Protein AF-A0A914QZT3-F1 (afdb_monomer)

Solvent-accessible surface area (backbone atoms only — not comparable to full-atom values): 6326 Å² total; per-residue (Å²): 124,80,59,93,81,46,84,72,86,59,93,43,66,91,37,60,68,60,42,48,54,54,46,48,75,72,68,58,85,84,75,86,79,87,84,77,63,89,84,56,82,81,56,95,92,59,82,43,73,38,80,49,56,64,40,50,66,41,51,77,79,43,54,89,74,60,70,90,61,75,41,82,42,76,78,46,51,53,36,82,83,71,48,72,67,46,54,52,48,49,51,64,67,78,103

Radius of gyration: 19.22 Å; Cα contacts (8 Å, |Δi|>4): 72; chains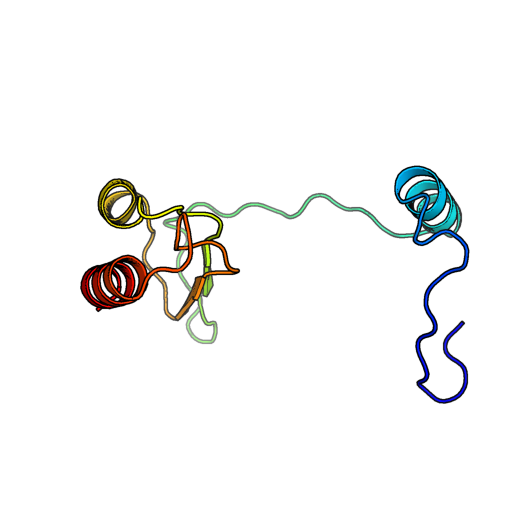: 1; bounding box: 34×37×47 Å

Sequence (95 aa):
MFENGIIRADPLSHKPIDLWKKYLKQGRVVEPAKTLRLNTPIHENKVRFVCISDTHEKLGEMLHMIPDGDVLIHAGDFTNYGDLAEVIKFNQEIG

InterPro domains:
  IPR004843 Calcineurin-like, phosphoesterase domain [PF00149] (48-90)
  IPR029052 Metallo-dependent phosphatase-like [G3DSA:3.60.21.10] (2-95)
  IPR029052 Metallo-dependent phosphatase-like [SSF56300] (45-90)
  IPR051693 UPF0046 metallophosphoesterase [PTHR12905] (15-95)

pLDDT: mean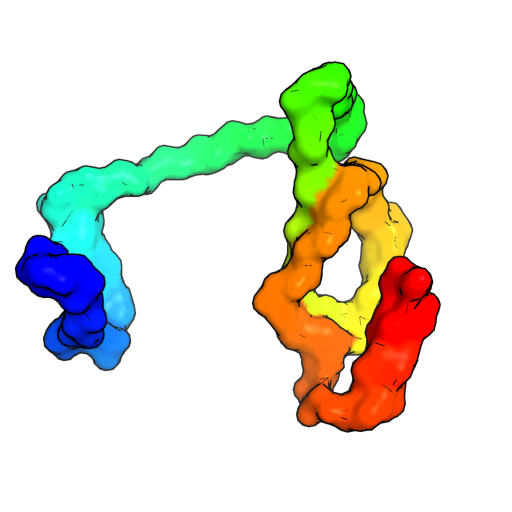 92.55, std 7.67, range [54.38, 98.25]

Organism: NCBI:txid227884

Secondary structure (DSSP, 8-state):
--BTTB-PPPTTTT-HHHHHHHHHHTT----PPPP--TTPPPPTT---EEEE---TT-HHHHGGGPPP-SEEEE-S--SSS--HHHHHHHHHHH-

Nearest PDB structures (foldseek):
  3rl5-assembly1_A  TM=8.785E-01  e=1.651E-04  Rattus norvegicus
  3rl4-assembly1_A  TM=8.787E-01  e=3.515E-04  Rattus norvegicus

Foldseek 3Di:
DQDPNDDDDDPCVVPVVVVVVVVVVVVDDDDDDDDDDLPDDDDPPDFDEFEAEQCQLVLLVCVVVGGDTDHYHYPYNQHNPPDPVSVVSVVVSVD

Structure (mmCIF, N/CA/C/O backbone):
data_AF-A0A914QZT3-F1
#
_entry.id   AF-A0A914QZT3-F1
#
loop_
_atom_site.group_PDB
_atom_site.id
_atom_site.type_symbol
_atom_site.label_atom_id
_atom_site.label_alt_id
_atom_site.label_comp_id
_atom_site.label_asym_id
_atom_site.label_entity_id
_atom_site.label_seq_id
_atom_site.pdbx_PDB_ins_code
_atom_site.Cartn_x
_atom_site.Cartn_y
_atom_site.Cartn_z
_atom_site.occupancy
_atom_site.B_iso_or_equiv
_atom_site.auth_seq_id
_atom_site.auth_comp_id
_atom_site.auth_asym_id
_atom_site.auth_atom_id
_atom_site.pdbx_PDB_model_num
ATOM 1 N N . MET A 1 1 ? 2.514 -4.144 -27.634 1.00 54.84 1 MET A N 1
ATOM 2 C CA . MET A 1 1 ? 1.503 -3.701 -28.612 1.00 54.84 1 MET A CA 1
ATOM 3 C C . MET A 1 1 ? 0.207 -4.388 -28.242 1.00 54.84 1 MET A C 1
ATOM 5 O O . MET A 1 1 ? 0.227 -5.597 -28.057 1.00 54.84 1 MET A O 1
ATOM 9 N N . PHE A 1 2 ? -0.850 -3.612 -28.014 1.00 54.38 2 PHE A N 1
ATOM 10 C CA . PHE A 1 2 ? -2.186 -4.125 -27.725 1.00 54.38 2 PHE A CA 1
ATOM 11 C C . PHE A 1 2 ? -2.829 -4.539 -29.050 1.00 54.38 2 PHE A C 1
ATOM 13 O O . PHE A 1 2 ? -3.404 -3.705 -29.739 1.00 54.38 2 PHE A O 1
ATOM 20 N N . GLU A 1 3 ? -2.696 -5.805 -29.430 1.00 61.69 3 GLU A N 1
ATOM 21 C CA . GLU A 1 3 ? -3.500 -6.389 -30.506 1.00 61.69 3 GLU A CA 1
ATOM 22 C C . GLU A 1 3 ? -4.652 -7.163 -29.867 1.00 61.69 3 GLU A C 1
ATOM 24 O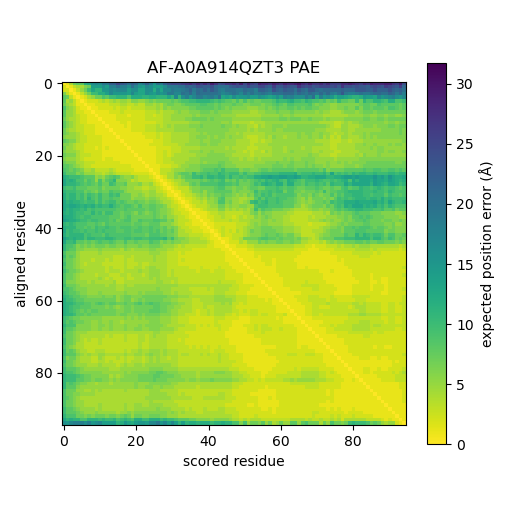 O . GLU A 1 3 ? -4.437 -8.031 -29.018 1.00 61.69 3 GLU A O 1
ATOM 29 N N . ASN A 1 4 ? -5.884 -6.815 -30.240 1.00 76.19 4 ASN 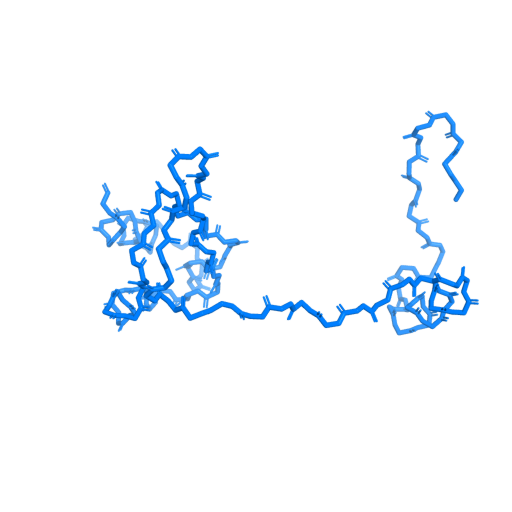A N 1
ATOM 30 C CA . ASN A 1 4 ? -7.114 -7.485 -29.802 1.00 76.19 4 ASN A CA 1
ATOM 31 C C . ASN A 1 4 ? -7.314 -7.554 -28.274 1.00 76.19 4 ASN A C 1
ATOM 33 O O . ASN A 1 4 ? -7.917 -8.497 -27.770 1.00 76.19 4 ASN A O 1
ATOM 37 N N . GLY A 1 5 ? -6.791 -6.577 -27.522 1.00 87.44 5 GLY A N 1
ATOM 38 C CA . GLY A 1 5 ? -6.914 -6.536 -26.057 1.00 87.44 5 GLY A CA 1
ATOM 39 C C . GLY A 1 5 ? -6.059 -7.569 -25.313 1.00 87.44 5 GLY A C 1
ATOM 40 O O . GLY A 1 5 ? -6.118 -7.645 -24.089 1.00 87.44 5 GLY A O 1
ATOM 41 N N . ILE A 1 6 ? -5.231 -8.340 -26.022 1.00 91.44 6 ILE A N 1
ATOM 42 C CA . ILE A 1 6 ? -4.338 -9.323 -25.413 1.00 91.44 6 ILE A CA 1
ATOM 43 C C . ILE A 1 6 ? -3.039 -8.625 -25.009 1.00 91.44 6 ILE A C 1
ATOM 45 O O . ILE A 1 6 ? -2.296 -8.116 -25.851 1.00 91.44 6 ILE A O 1
ATOM 49 N N . ILE A 1 7 ? -2.728 -8.652 -23.713 1.00 89.75 7 ILE A N 1
ATOM 50 C CA . ILE A 1 7 ? -1.421 -8.239 -23.197 1.00 89.75 7 ILE A CA 1
ATOM 51 C C . ILE A 1 7 ? -0.541 -9.480 -23.075 1.00 89.75 7 ILE A C 1
ATOM 53 O O . ILE A 1 7 ? -0.815 -10.381 -22.288 1.00 89.75 7 ILE A O 1
ATOM 57 N N . ARG A 1 8 ? 0.535 -9.526 -23.863 1.00 92.25 8 ARG A N 1
ATOM 58 C CA . ARG A 1 8 ? 1.567 -10.565 -23.755 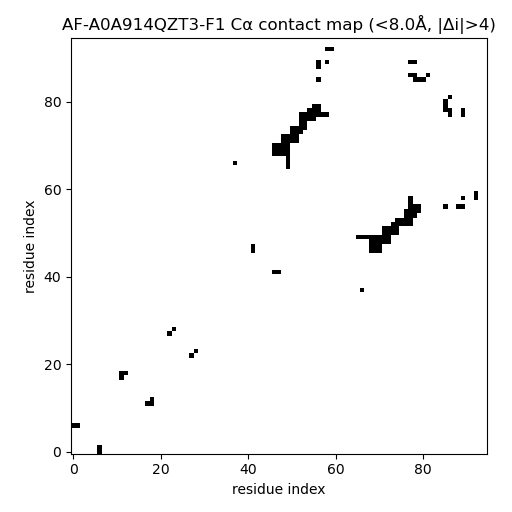1.00 92.25 8 ARG A CA 1
ATOM 59 C C . ARG A 1 8 ? 2.673 -10.106 -22.813 1.00 92.25 8 ARG A C 1
ATOM 61 O O . ARG A 1 8 ? 2.979 -8.914 -22.762 1.00 92.25 8 ARG A O 1
ATOM 68 N N . ALA A 1 9 ? 3.301 -11.054 -22.120 1.00 93.50 9 ALA A N 1
ATOM 69 C CA . ALA A 1 9 ? 4.516 -10.773 -21.366 1.00 93.50 9 ALA A CA 1
ATOM 70 C C . ALA A 1 9 ? 5.581 -10.177 -22.303 1.00 93.50 9 ALA A C 1
ATOM 72 O O . ALA A 1 9 ? 5.822 -10.703 -23.392 1.00 93.50 9 ALA A O 1
ATOM 73 N N . ASP A 1 10 ? 6.197 -9.065 -21.897 1.00 93.56 10 ASP A N 1
ATOM 74 C CA . ASP A 1 10 ? 7.269 -8.455 -22.684 1.00 93.56 10 ASP A CA 1
ATOM 75 C C . ASP A 1 10 ? 8.475 -9.411 -22.715 1.00 93.56 10 ASP A C 1
ATOM 77 O O . ASP A 1 10 ? 8.829 -9.953 -21.666 1.00 93.56 10 ASP A O 1
ATOM 81 N N . PRO A 1 11 ? 9.144 -9.610 -23.865 1.00 95.88 11 PRO A N 1
ATOM 82 C CA . PRO A 1 11 ? 10.350 -10.432 -23.935 1.00 95.88 11 PRO A CA 1
ATOM 83 C C . PRO A 1 11 ? 11.445 -10.036 -22.933 1.00 95.88 11 PRO A C 1
ATOM 85 O O . PRO A 1 11 ? 12.242 -10.884 -22.549 1.00 95.88 11 PRO A O 1
ATOM 88 N N . LEU A 1 12 ? 11.489 -8.776 -22.483 1.00 96.75 12 LEU A N 1
ATOM 89 C CA . LEU A 1 12 ? 12.427 -8.294 -21.462 1.00 96.75 12 LEU A CA 1
ATOM 90 C C . LEU A 1 12 ? 11.876 -8.375 -20.025 1.00 96.75 12 LEU A C 1
ATOM 92 O O . LEU A 1 12 ? 12.459 -7.770 -19.130 1.00 96.75 12 LEU A O 1
ATOM 96 N N . SER A 1 13 ? 10.786 -9.101 -19.760 1.00 96.00 13 SER A N 1
ATOM 97 C CA . SER A 1 13 ? 10.216 -9.248 -18.404 1.00 96.00 13 SER A CA 1
ATOM 98 C C . SER A 1 13 ? 11.228 -9.762 -17.370 1.00 96.00 13 SER A C 1
ATOM 100 O O . SER A 1 13 ? 11.176 -9.378 -16.208 1.00 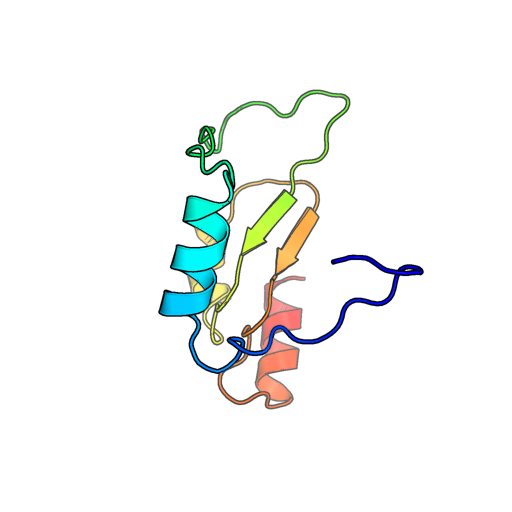96.00 13 SER A O 1
ATOM 102 N N . HIS A 1 14 ? 12.203 -10.558 -17.811 1.00 96.62 14 HIS A N 1
ATOM 103 C CA . HIS A 1 14 ? 13.310 -11.078 -17.005 1.00 96.62 14 HIS A CA 1
ATOM 104 C C . HIS A 1 14 ? 14.473 -10.080 -16.809 1.00 96.62 14 HIS A C 1
ATOM 106 O O . HIS A 1 14 ? 15.443 -10.386 -16.120 1.00 96.62 14 HIS A O 1
ATOM 112 N N . LYS A 1 15 ? 14.407 -8.892 -17.425 1.00 97.69 15 LYS A N 1
ATOM 113 C CA . LYS A 1 15 ? 15.398 -7.805 -17.327 1.00 97.69 15 LYS A CA 1
ATOM 114 C C . LYS A 1 15 ? 14.690 -6.480 -17.012 1.00 97.69 15 LYS A C 1
ATOM 116 O O . LYS A 1 15 ? 14.622 -5.600 -17.875 1.00 97.69 15 LYS A O 1
ATOM 121 N N . PRO A 1 16 ? 14.168 -6.297 -15.785 1.00 96.12 16 PRO A N 1
ATOM 122 C CA . PRO A 1 16 ? 13.287 -5.175 -15.449 1.00 96.12 16 PRO A CA 1
ATOM 123 C C . PRO A 1 16 ? 13.930 -3.799 -15.675 1.00 96.12 16 PRO A C 1
ATOM 125 O O . PRO A 1 16 ? 13.258 -2.872 -16.120 1.00 96.12 16 PRO A O 1
ATOM 128 N N . ILE A 1 17 ? 15.241 -3.667 -15.448 1.00 96.50 17 ILE A N 1
ATOM 129 C CA . ILE A 1 17 ? 15.977 -2.413 -15.677 1.00 96.50 17 ILE A CA 1
ATOM 130 C C . ILE A 1 17 ? 16.028 -2.063 -17.171 1.00 96.50 17 ILE A C 1
ATOM 132 O O . ILE A 1 17 ? 15.808 -0.912 -17.550 1.00 96.50 17 ILE A O 1
ATOM 136 N N . ASP A 1 18 ? 16.307 -3.042 -18.031 1.00 96.62 18 ASP A N 1
ATOM 137 C CA . ASP A 1 18 ? 16.372 -2.822 -19.479 1.00 96.62 18 ASP A CA 1
ATOM 138 C C . ASP A 1 18 ? 14.979 -2.569 -20.057 1.00 96.62 18 ASP A C 1
ATOM 140 O O . ASP A 1 18 ? 14.806 -1.689 -20.905 1.00 96.62 18 ASP A O 1
ATOM 144 N N . LEU A 1 19 ? 13.972 -3.279 -19.542 1.00 95.00 19 LEU A N 1
ATOM 145 C CA . LEU A 1 19 ? 12.569 -3.054 -19.867 1.00 95.00 19 LEU A CA 1
ATOM 146 C C . LEU A 1 19 ? 12.119 -1.637 -19.482 1.00 95.00 19 LEU A C 1
ATOM 148 O O . LEU A 1 19 ? 11.496 -0.946 -20.290 1.00 95.00 19 LEU A O 1
ATOM 152 N N . TRP A 1 20 ? 12.491 -1.167 -18.289 1.00 93.38 20 TRP A N 1
ATOM 153 C CA . TRP A 1 20 ? 12.228 0.203 -17.852 1.00 93.38 20 TRP A CA 1
ATOM 154 C C . TRP A 1 20 ? 12.885 1.230 -18.780 1.00 93.38 20 TRP A C 1
ATOM 156 O O . TRP A 1 20 ? 12.211 2.128 -19.284 1.00 93.38 20 TRP A O 1
ATOM 166 N N . LYS A 1 21 ? 14.178 1.064 -19.094 1.00 94.31 21 LYS A N 1
ATOM 167 C CA . LYS A 1 21 ? 14.909 1.950 -20.020 1.00 94.31 21 LYS A CA 1
ATOM 168 C C . LYS A 1 21 ? 14.278 1.984 -21.413 1.00 94.31 21 LYS A C 1
ATOM 170 O O . LYS A 1 21 ? 14.207 3.056 -22.014 1.00 94.31 21 LYS A O 1
ATOM 175 N N . LYS A 1 22 ? 13.825 0.837 -21.933 1.00 93.62 22 LYS A N 1
ATOM 176 C CA . LYS A 1 22 ? 13.102 0.736 -23.212 1.00 93.62 22 LYS A CA 1
ATOM 177 C C . LYS A 1 22 ? 11.848 1.611 -23.194 1.00 93.62 22 LYS A C 1
ATOM 179 O O . LYS A 1 22 ? 11.689 2.425 -24.097 1.00 93.62 22 LYS A O 1
ATOM 184 N N . TYR A 1 23 ? 10.997 1.486 -22.174 1.00 91.50 23 TYR A N 1
ATOM 185 C CA . TYR A 1 23 ? 9.755 2.266 -22.096 1.00 91.50 23 TYR A CA 1
ATOM 186 C C . TYR A 1 23 ? 9.980 3.747 -21.801 1.00 91.50 23 TYR A C 1
ATOM 188 O O . TYR A 1 23 ? 9.270 4.587 -22.348 1.00 91.50 23 TYR A O 1
ATOM 196 N N . LEU A 1 24 ? 10.991 4.090 -21.003 1.00 91.62 24 LEU A N 1
ATOM 197 C CA . LEU A 1 24 ? 11.346 5.485 -20.755 1.00 91.62 24 LEU A CA 1
ATOM 198 C C . LEU A 1 24 ? 11.752 6.193 -22.059 1.00 91.62 24 LEU A C 1
ATOM 200 O O . LEU A 1 24 ? 11.259 7.277 -22.355 1.00 91.62 24 LEU A O 1
ATOM 204 N N . LYS A 1 25 ? 12.570 5.539 -22.897 1.00 91.81 25 LYS A N 1
ATOM 205 C CA . LYS A 1 25 ? 12.956 6.048 -24.228 1.00 91.81 25 LYS A CA 1
ATOM 206 C C . LYS A 1 25 ? 11.780 6.189 -25.201 1.00 91.81 25 LYS A C 1
ATOM 208 O O . LYS A 1 25 ? 11.880 6.961 -26.145 1.00 91.81 25 LYS A O 1
ATOM 213 N N . GLN A 1 26 ? 10.686 5.459 -24.985 1.00 91.81 26 GLN A N 1
ATOM 214 C CA . GLN A 1 26 ? 9.469 5.524 -25.806 1.00 91.81 26 GLN A CA 1
ATOM 215 C C . GLN A 1 26 ? 8.524 6.668 -25.397 1.00 91.81 26 GLN A C 1
ATOM 217 O O . GLN A 1 26 ? 7.397 6.725 -25.878 1.00 91.81 26 GLN A O 1
ATOM 222 N N . GLY A 1 27 ? 8.969 7.578 -24.525 1.00 84.81 27 GLY A N 1
ATOM 223 C CA . GLY A 1 27 ? 8.187 8.748 -24.124 1.00 84.81 27 GLY A CA 1
ATOM 224 C C . GLY A 1 27 ? 7.238 8.483 -22.959 1.00 84.81 27 GLY A C 1
ATOM 225 O O . GLY A 1 27 ? 6.230 9.174 -22.823 1.00 84.81 27 GLY A O 1
ATOM 226 N N . ARG A 1 28 ? 7.529 7.490 -22.106 1.00 85.38 28 ARG A N 1
ATOM 227 C CA . ARG A 1 28 ? 6.762 7.304 -20.870 1.00 85.38 28 ARG A CA 1
ATOM 228 C C . ARG A 1 28 ? 6.923 8.536 -19.976 1.00 85.38 28 ARG A C 1
ATOM 230 O O . ARG A 1 28 ? 8.031 8.850 -19.550 1.00 85.38 28 ARG A O 1
ATOM 237 N N . VAL A 1 29 ? 5.807 9.202 -19.690 1.00 85.06 29 VAL A N 1
ATOM 238 C CA . VAL A 1 29 ? 5.758 10.365 -18.799 1.00 85.06 29 VAL A CA 1
ATOM 239 C C . VAL A 1 29 ? 5.949 9.901 -17.358 1.00 85.06 29 VAL A C 1
ATOM 241 O O . VAL A 1 29 ? 5.273 8.979 -16.897 1.00 85.06 29 VAL A O 1
ATOM 244 N N . VAL A 1 30 ? 6.891 10.531 -16.661 1.00 87.44 30 VAL A N 1
ATOM 245 C CA . VAL A 1 30 ? 7.168 10.305 -15.242 1.00 87.44 30 VAL A CA 1
ATOM 246 C C . VAL A 1 30 ? 7.214 11.672 -14.579 1.00 87.44 30 VAL A C 1
ATOM 248 O O . VAL A 1 30 ? 8.210 12.384 -14.680 1.00 87.44 30 VAL A O 1
ATOM 251 N N . GLU A 1 31 ? 6.119 12.044 -13.928 1.00 89.00 31 GLU A N 1
ATOM 252 C CA . GLU A 1 31 ? 6.008 13.296 -13.183 1.00 89.00 31 GLU A CA 1
ATOM 253 C C . GLU A 1 31 ? 5.878 12.992 -11.687 1.00 89.00 31 GLU A C 1
ATOM 255 O O . GLU A 1 31 ? 5.158 12.059 -11.315 1.00 89.00 31 GLU A O 1
ATOM 260 N N . PRO A 1 32 ? 6.564 13.744 -10.807 1.00 89.00 32 PRO A N 1
ATOM 261 C CA . PRO A 1 32 ? 6.361 13.620 -9.372 1.00 89.00 32 PRO A CA 1
ATOM 262 C C . PRO A 1 32 ? 4.905 13.911 -9.000 1.00 89.00 32 PRO A C 1
ATOM 264 O O . PRO A 1 32 ? 4.342 14.936 -9.387 1.00 89.00 32 PRO A O 1
ATOM 267 N N . ALA A 1 33 ? 4.304 13.034 -8.200 1.00 87.94 33 ALA A N 1
ATOM 268 C CA . ALA A 1 33 ? 2.982 13.291 -7.650 1.00 87.94 33 ALA A CA 1
ATOM 269 C C . ALA A 1 33 ? 3.040 14.454 -6.647 1.00 87.94 33 ALA A C 1
ATOM 271 O O . ALA A 1 33 ? 3.930 14.519 -5.794 1.00 87.94 33 ALA A O 1
ATOM 272 N N . LYS A 1 34 ? 2.063 15.366 -6.715 1.00 88.25 34 LYS A N 1
ATOM 273 C CA . LYS A 1 34 ? 1.911 16.426 -5.714 1.00 88.25 34 LYS A CA 1
ATOM 274 C C . LYS A 1 34 ? 1.435 15.812 -4.400 1.00 88.25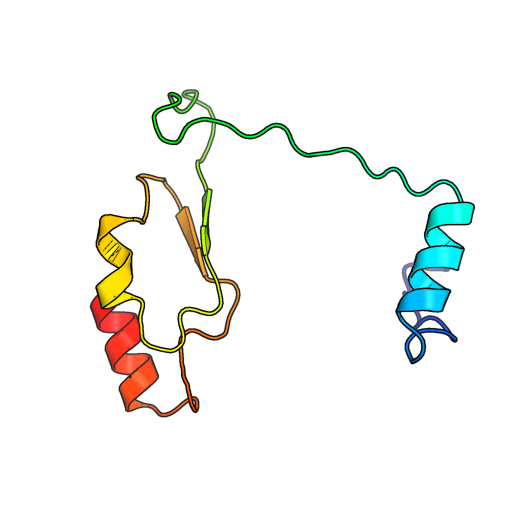 34 LYS A C 1
ATOM 276 O O . LYS A 1 34 ? 0.341 15.257 -4.334 1.00 88.25 34 LYS A O 1
ATOM 281 N N . THR A 1 35 ? 2.233 15.951 -3.349 1.00 87.62 35 THR A N 1
ATOM 282 C CA . THR A 1 35 ? 1.855 15.506 -2.008 1.00 87.62 35 THR A CA 1
ATOM 283 C C . THR A 1 35 ? 0.916 16.518 -1.348 1.00 87.62 35 THR A C 1
ATOM 285 O O . THR A 1 35 ? 1.063 17.735 -1.498 1.00 87.62 35 THR A O 1
ATOM 288 N N . LEU A 1 36 ? -0.083 16.010 -0.628 1.00 86.94 36 LEU A N 1
ATOM 289 C CA . LEU A 1 36 ? -0.988 16.803 0.205 1.00 86.94 36 LEU A CA 1
ATOM 290 C C . LEU A 1 36 ? -0.623 16.605 1.677 1.00 86.94 36 LEU A C 1
ATOM 292 O O . LEU A 1 36 ? -0.093 15.564 2.059 1.00 86.94 36 LEU A O 1
ATOM 296 N N . ARG A 1 37 ? -0.918 17.602 2.516 1.00 91.12 37 ARG A N 1
ATOM 297 C CA . ARG A 1 37 ? -0.799 17.441 3.972 1.00 91.12 37 ARG A CA 1
ATOM 298 C C . ARG A 1 37 ? -1.933 16.552 4.479 1.00 91.12 37 ARG A C 1
ATOM 300 O O . ARG A 1 37 ? -3.045 16.657 3.966 1.00 91.12 37 ARG A O 1
ATOM 307 N N . LEU A 1 38 ? -1.684 15.753 5.515 1.00 89.06 38 LEU A N 1
ATOM 308 C CA . LEU A 1 38 ? -2.688 14.847 6.095 1.00 89.06 38 LEU A CA 1
ATOM 309 C C . LEU A 1 38 ? -3.963 15.576 6.551 1.00 89.06 38 LEU A C 1
ATOM 311 O O . LEU A 1 38 ? -5.071 15.098 6.338 1.00 89.06 38 LEU A O 1
ATOM 315 N N . ASN A 1 39 ? -3.813 16.789 7.084 1.00 88.56 39 ASN A N 1
ATOM 316 C CA . ASN A 1 39 ? -4.919 17.633 7.537 1.00 88.56 39 ASN A CA 1
ATOM 317 C C . ASN A 1 39 ? -5.589 18.457 6.421 1.00 88.56 39 ASN A C 1
ATOM 319 O O . ASN A 1 39 ? -6.385 19.349 6.710 1.00 88.56 39 ASN A O 1
ATOM 323 N N . THR A 1 40 ? -5.257 18.214 5.150 1.00 92.00 40 THR A N 1
ATOM 324 C CA . THR A 1 40 ? -5.944 18.875 4.032 1.00 92.00 40 THR A CA 1
ATOM 325 C C . THR A 1 40 ? -7.425 18.482 4.081 1.00 92.00 40 THR A C 1
ATOM 327 O O . THR A 1 40 ? -7.698 17.288 4.209 1.00 92.00 40 THR A O 1
ATOM 330 N N . PRO A 1 41 ? -8.390 19.412 3.979 1.00 90.56 41 PRO A N 1
ATOM 331 C CA . PRO A 1 41 ? -9.807 19.053 3.979 1.00 90.56 41 PRO A CA 1
ATOM 332 C C . PRO A 1 41 ? -10.172 18.121 2.819 1.00 90.56 41 PRO A C 1
ATOM 334 O O . PRO A 1 41 ? -9.604 18.216 1.727 1.00 90.56 41 PRO A O 1
ATOM 337 N N . ILE A 1 42 ? -11.117 17.211 3.051 1.00 89.94 42 ILE A N 1
ATOM 338 C CA . ILE A 1 42 ? -11.723 16.408 1.985 1.00 89.94 42 ILE A CA 1
ATOM 339 C C . ILE A 1 42 ? -12.794 17.276 1.319 1.00 89.94 42 ILE A C 1
ATOM 341 O O . ILE A 1 42 ? -13.597 17.911 1.996 1.00 89.94 42 ILE A O 1
ATOM 345 N N . HIS A 1 43 ? -12.787 17.345 -0.012 1.00 90.69 43 HIS A N 1
ATOM 346 C CA . HIS A 1 43 ? -13.866 18.004 -0.745 1.00 90.69 43 HIS A CA 1
ATOM 347 C C . HIS A 1 43 ? -15.153 17.179 -0.639 1.00 90.69 43 HIS A C 1
ATOM 349 O O . HIS A 1 43 ? -15.092 15.964 -0.785 1.00 90.69 43 HIS A O 1
ATOM 355 N N . GLU A 1 44 ? -16.307 17.835 -0.496 1.00 91.19 44 GLU A N 1
ATOM 356 C CA . GLU A 1 44 ? -17.613 17.187 -0.250 1.00 91.19 44 GLU A CA 1
ATOM 357 C C . GLU A 1 44 ? -17.973 16.058 -1.236 1.00 91.19 44 GLU A C 1
ATOM 359 O O . GLU A 1 44 ? -18.641 15.103 -0.865 1.00 91.19 44 GLU A O 1
ATOM 364 N N . ASN A 1 45 ? -17.487 16.126 -2.480 1.00 95.12 45 ASN A N 1
ATOM 365 C CA . ASN A 1 45 ? -17.754 15.133 -3.528 1.00 95.12 45 ASN A CA 1
ATOM 366 C C . ASN A 1 45 ? -16.552 14.209 -3.806 1.00 95.12 45 ASN A C 1
ATOM 368 O O . ASN A 1 45 ? -16.314 13.822 -4.957 1.00 95.12 45 ASN A O 1
ATOM 372 N N . LYS A 1 46 ? -15.719 13.927 -2.799 1.00 95.25 46 LYS A N 1
ATOM 373 C CA . LYS A 1 46 ? -14.519 13.085 -2.918 1.00 95.25 46 LYS A CA 1
ATOM 374 C C . LYS A 1 46 ? -14.423 12.089 -1.765 1.00 95.25 46 LYS A C 1
ATOM 376 O O . LYS A 1 46 ? -14.900 12.353 -0.675 1.00 95.25 46 LYS A O 1
ATOM 381 N N . VAL A 1 47 ? -13.748 10.975 -2.046 1.00 95.31 47 VAL A N 1
ATOM 382 C CA . VAL A 1 47 ? -13.395 9.921 -1.087 1.00 95.31 47 VAL A CA 1
ATOM 383 C C . VAL A 1 47 ? -11.890 9.983 -0.842 1.00 95.31 47 VAL A C 1
AT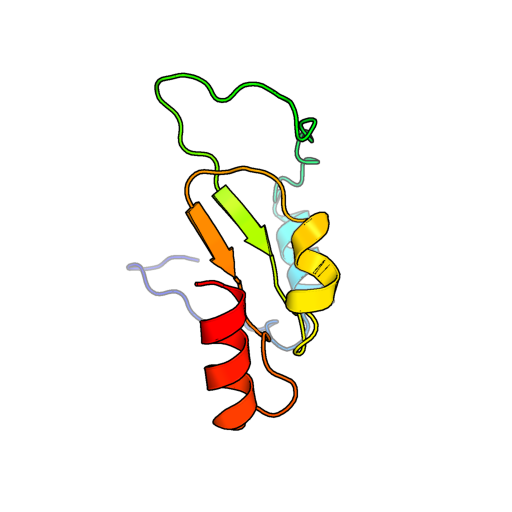OM 385 O O . VAL A 1 47 ? -11.106 10.105 -1.792 1.00 95.31 47 VAL A O 1
ATOM 388 N N . ARG A 1 48 ? -11.475 9.898 0.417 1.00 95.19 48 ARG A N 1
ATOM 389 C CA . ARG A 1 48 ? -10.086 9.763 0.843 1.00 95.19 48 ARG A CA 1
ATOM 390 C C . ARG A 1 48 ? -9.744 8.298 1.060 1.00 95.19 48 ARG A C 1
ATOM 392 O O . ARG A 1 48 ? -10.174 7.684 2.030 1.00 95.19 48 ARG A O 1
ATOM 399 N N . PHE A 1 49 ? -8.898 7.780 0.181 1.00 96.50 49 PHE A N 1
ATOM 400 C CA . PHE A 1 49 ? -8.257 6.490 0.386 1.00 96.50 49 PHE A CA 1
ATOM 401 C C . PHE A 1 49 ? -7.021 6.646 1.271 1.00 96.50 49 PHE A C 1
ATOM 403 O O . PHE A 1 49 ? -6.198 7.537 1.043 1.00 96.50 49 PHE A O 1
ATOM 410 N N . VAL A 1 50 ? -6.885 5.758 2.247 1.00 95.75 50 VAL A N 1
ATOM 411 C CA . VAL A 1 50 ? -5.669 5.569 3.035 1.00 95.75 50 VAL A CA 1
ATOM 412 C C . VAL A 1 50 ? -5.010 4.301 2.522 1.00 95.75 50 VAL A C 1
ATOM 414 O O . VAL A 1 50 ? -5.578 3.223 2.644 1.00 95.75 50 VAL A O 1
ATOM 417 N N . CYS A 1 51 ? -3.841 4.426 1.899 1.00 96.75 51 CYS A N 1
ATOM 418 C CA . CYS A 1 51 ? -3.131 3.289 1.317 1.00 96.75 51 CYS A CA 1
ATOM 419 C C . CYS A 1 51 ? -1.911 2.943 2.171 1.00 96.75 51 CYS A C 1
ATOM 421 O O . CYS A 1 51 ? -1.028 3.784 2.343 1.00 96.75 51 CYS A O 1
ATOM 423 N N . ILE A 1 52 ? -1.852 1.708 2.659 1.00 96.75 52 ILE A N 1
ATOM 424 C CA . ILE A 1 52 ? -0.712 1.133 3.385 1.00 96.75 52 ILE A CA 1
ATOM 425 C C . ILE A 1 52 ? -0.353 -0.232 2.786 1.00 96.75 52 ILE A C 1
ATOM 427 O O . ILE A 1 52 ? -1.104 -0.784 1.982 1.00 96.75 52 ILE A O 1
ATOM 431 N N . SER A 1 53 ? 0.808 -0.770 3.137 1.00 97.56 53 SER A N 1
ATOM 432 C CA . SER A 1 53 ? 1.281 -2.076 2.673 1.00 97.56 53 SER A CA 1
ATOM 433 C C . SER A 1 53 ? 2.381 -2.583 3.603 1.00 97.56 53 SER A C 1
ATOM 435 O O . SER A 1 53 ? 2.909 -1.789 4.386 1.00 97.56 53 SER A O 1
ATOM 437 N N . ASP A 1 54 ? 2.729 -3.867 3.499 1.00 97.31 54 ASP A N 1
ATOM 438 C CA . ASP A 1 54 ? 3.952 -4.445 4.078 1.00 97.31 54 ASP A CA 1
ATOM 439 C C . ASP A 1 54 ? 4.070 -4.210 5.595 1.00 97.31 54 ASP A C 1
ATOM 441 O O . ASP A 1 54 ? 5.136 -3.888 6.126 1.00 97.31 54 ASP A O 1
ATOM 445 N N . THR A 1 55 ? 2.951 -4.321 6.320 1.00 97.31 55 THR A N 1
ATOM 446 C CA . THR A 1 55 ? 2.949 -4.094 7.771 1.00 97.31 55 THR A CA 1
ATOM 447 C C . THR A 1 55 ? 3.610 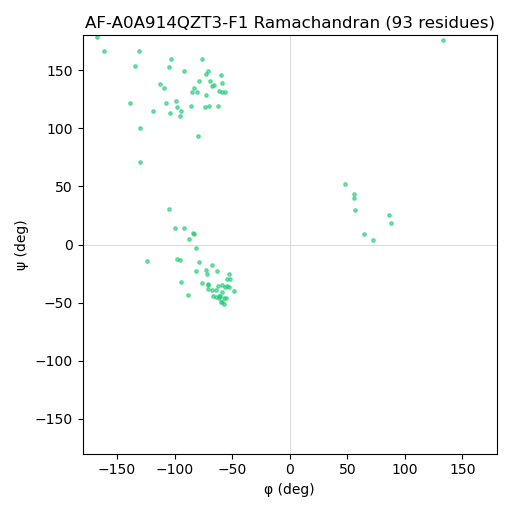-5.230 8.543 1.00 97.31 55 THR A C 1
ATOM 449 O O . THR A 1 55 ? 4.072 -4.977 9.654 1.00 97.31 55 THR A O 1
ATOM 452 N N . HIS A 1 56 ? 3.714 -6.444 7.984 1.00 97.56 56 HIS A N 1
ATOM 453 C CA . HIS A 1 56 ? 4.470 -7.558 8.574 1.00 97.56 56 HIS A CA 1
ATOM 454 C C . HIS A 1 56 ? 4.155 -7.779 10.071 1.00 97.56 56 HIS A C 1
ATOM 456 O O . HIS A 1 56 ? 5.049 -7.797 10.920 1.00 97.56 56 HIS A O 1
ATOM 462 N N . GLU A 1 57 ? 2.861 -7.891 10.402 1.00 97.00 57 GLU A N 1
ATOM 463 C CA . GLU A 1 57 ? 2.291 -7.993 11.759 1.00 97.00 57 GLU A CA 1
ATOM 464 C C . GLU A 1 57 ? 2.462 -6.777 12.691 1.00 97.00 57 GLU A C 1
ATOM 466 O O . GLU A 1 57 ? 2.149 -6.864 13.885 1.00 97.00 57 GLU A O 1
ATOM 471 N N . LYS A 1 58 ? 2.944 -5.639 12.186 1.00 96.88 58 LYS A N 1
ATOM 472 C CA . LYS A 1 58 ? 3.196 -4.421 12.979 1.00 96.88 58 LYS A CA 1
ATOM 473 C C . LYS A 1 58 ? 2.099 -3.370 12.858 1.00 96.88 58 LYS A C 1
ATOM 475 O O . LYS A 1 58 ? 2.313 -2.225 13.253 1.00 96.88 58 LYS A O 1
ATOM 480 N N . LEU A 1 59 ? 0.927 -3.724 12.326 1.00 96.56 59 LEU A N 1
ATOM 481 C CA . LEU A 1 59 ? -0.171 -2.772 12.164 1.00 96.56 59 LEU A CA 1
ATOM 482 C C . LEU A 1 59 ? -0.526 -2.098 13.501 1.00 96.56 59 LEU A C 1
ATOM 484 O O . LEU A 1 59 ? -0.590 -0.870 13.541 1.00 96.56 59 LEU A O 1
ATOM 488 N N . GLY A 1 60 ? -0.650 -2.859 14.593 1.00 94.75 60 GLY A N 1
ATOM 489 C CA . GLY A 1 60 ? -0.895 -2.323 15.938 1.00 94.75 60 GLY A CA 1
ATOM 490 C C . GLY A 1 60 ? 0.087 -1.227 16.388 1.00 94.75 60 GLY A C 1
ATOM 491 O O . GLY A 1 60 ? -0.321 -0.250 17.016 1.00 94.75 60 GLY A O 1
ATOM 492 N N . GLU A 1 61 ? 1.367 -1.323 16.016 1.00 95.31 61 GLU A N 1
ATOM 493 C CA . GLU A 1 61 ? 2.385 -0.301 16.322 1.00 95.31 61 GLU A CA 1
ATOM 494 C C . GLU A 1 61 ? 2.192 0.973 15.485 1.00 95.31 61 GLU A C 1
ATOM 496 O O . GLU A 1 61 ? 2.581 2.066 15.898 1.00 95.31 61 GLU A O 1
ATOM 501 N N . MET A 1 62 ? 1.571 0.846 14.313 1.00 94.12 62 MET A N 1
ATOM 502 C CA . MET A 1 62 ? 1.418 1.910 13.324 1.00 94.12 62 MET A CA 1
ATOM 503 C C . MET A 1 62 ? 0.066 2.619 13.371 1.00 94.12 62 MET A C 1
ATOM 505 O O . MET A 1 62 ? -0.046 3.684 12.769 1.00 94.12 62 MET A O 1
ATOM 509 N N . LEU A 1 63 ? -0.932 2.090 14.090 1.00 92.56 63 LEU A N 1
ATOM 510 C CA . LEU A 1 63 ? -2.298 2.638 14.141 1.00 92.56 63 LEU A CA 1
ATOM 511 C C . LEU A 1 63 ? -2.329 4.151 14.407 1.00 92.56 63 LEU A C 1
ATOM 513 O O . LEU A 1 63 ? -3.074 4.878 13.762 1.00 92.56 63 LEU A O 1
ATOM 517 N N . HIS A 1 64 ? -1.463 4.645 15.295 1.00 92.44 64 HIS A N 1
ATOM 518 C CA . HIS A 1 64 ? -1.376 6.069 15.640 1.00 92.44 64 HIS A CA 1
ATOM 519 C C . HIS A 1 64 ? -0.861 6.977 14.504 1.00 92.44 64 HIS A C 1
ATOM 521 O O . HIS A 1 64 ? -1.014 8.195 14.573 1.00 92.44 64 HIS A O 1
ATOM 527 N N . MET A 1 65 ? -0.216 6.405 13.485 1.00 92.75 65 MET A N 1
ATOM 528 C CA . MET A 1 65 ? 0.286 7.116 12.304 1.00 92.75 65 MET A CA 1
ATOM 529 C C . MET A 1 65 ? -0.696 7.071 11.130 1.00 92.75 65 MET A C 1
ATOM 531 O O . MET A 1 65 ? -0.503 7.803 10.156 1.00 92.75 65 MET A O 1
ATOM 535 N N . ILE A 1 66 ? -1.716 6.209 11.189 1.00 93.50 66 ILE A N 1
ATOM 536 C CA . ILE A 1 66 ? -2.709 6.071 10.124 1.00 93.50 66 ILE A CA 1
ATOM 537 C C . ILE A 1 66 ? -3.631 7.299 10.169 1.00 93.50 66 ILE A C 1
ATOM 539 O O . ILE A 1 66 ? -4.273 7.539 11.190 1.00 93.50 66 ILE A O 1
ATOM 543 N N . PRO A 1 67 ? -3.686 8.114 9.100 1.00 93.81 67 PRO A N 1
ATOM 544 C CA . PRO A 1 67 ? -4.524 9.304 9.073 1.00 93.81 67 PRO A CA 1
ATOM 545 C C . PRO A 1 67 ? -5.998 8.950 8.869 1.00 93.81 67 PRO A C 1
ATOM 547 O O . PRO A 1 67 ? -6.323 7.915 8.288 1.00 93.81 67 PRO A O 1
ATOM 550 N N . ASP A 1 68 ? -6.877 9.882 9.234 1.00 92.25 68 ASP A N 1
ATOM 551 C CA . ASP A 1 68 ? -8.301 9.780 8.922 1.00 92.25 68 ASP A CA 1
ATOM 552 C C . ASP A 1 68 ? -8.541 9.688 7.406 1.00 92.25 68 ASP A C 1
ATOM 554 O O . ASP A 1 68 ? -7.950 10.419 6.595 1.00 92.25 68 ASP A O 1
ATOM 558 N N . GLY A 1 69 ? -9.477 8.823 7.030 1.00 93.25 69 GLY A N 1
ATOM 559 C CA . GLY A 1 69 ? -9.966 8.673 5.669 1.00 93.25 69 GLY A CA 1
ATOM 560 C C . GLY A 1 69 ? -11.233 7.833 5.615 1.00 93.25 69 GLY A C 1
ATOM 561 O O . GLY A 1 69 ? -11.723 7.356 6.634 1.00 93.25 69 GLY A O 1
ATOM 562 N N . ASP A 1 70 ? -11.759 7.669 4.408 1.00 95.06 70 ASP A N 1
ATOM 563 C CA . ASP A 1 70 ? -13.044 7.012 4.171 1.00 95.06 70 ASP A CA 1
ATOM 564 C C . ASP A 1 70 ? -12.878 5.519 3.854 1.00 95.06 70 ASP A C 1
ATOM 566 O O . ASP A 1 70 ? -13.745 4.710 4.171 1.00 95.06 70 ASP A O 1
ATOM 570 N N . VAL A 1 71 ? -11.772 5.146 3.196 1.00 96.00 71 VAL A N 1
ATOM 571 C CA . VAL A 1 71 ? -11.495 3.764 2.781 1.00 96.00 71 VAL A CA 1
ATOM 572 C C . VAL A 1 71 ? -10.029 3.428 3.021 1.00 96.00 71 VAL A C 1
ATOM 574 O O . VAL A 1 71 ? -9.141 4.060 2.446 1.00 96.00 71 VAL A O 1
ATOM 577 N N . LEU A 1 72 ? -9.772 2.393 3.817 1.00 96.19 72 LEU A N 1
ATOM 578 C CA . LEU A 1 72 ? -8.443 1.808 3.972 1.00 96.19 72 LEU A CA 1
ATOM 579 C C . LEU A 1 72 ? -8.180 0.786 2.855 1.00 96.19 72 LEU A C 1
ATOM 581 O O . LEU A 1 72 ? -8.994 -0.101 2.608 1.00 96.19 72 LEU A O 1
ATOM 585 N N . ILE A 1 73 ? -7.023 0.889 2.203 1.00 97.75 73 ILE A N 1
ATOM 586 C CA . ILE A 1 73 ? -6.489 -0.107 1.272 1.00 97.75 73 ILE A CA 1
ATOM 587 C C . ILE A 1 73 ? -5.160 -0.609 1.836 1.00 97.75 73 ILE A C 1
ATOM 589 O O . ILE A 1 73 ? -4.189 0.145 1.902 1.00 97.75 73 ILE A O 1
ATOM 593 N N . HIS A 1 74 ? -5.105 -1.890 2.199 1.00 97.38 74 HIS A N 1
ATOM 594 C CA . HIS A 1 74 ? -3.858 -2.587 2.513 1.00 97.38 74 HIS A CA 1
ATOM 595 C C . HIS A 1 74 ? -3.401 -3.384 1.280 1.00 97.38 74 HIS A C 1
ATOM 597 O O . HIS A 1 74 ? -4.134 -4.258 0.822 1.00 97.38 74 HIS A O 1
ATOM 603 N N . ALA A 1 75 ? -2.224 -3.091 0.719 1.00 98.06 75 ALA A N 1
ATOM 604 C CA . ALA A 1 75 ? -1.799 -3.630 -0.584 1.00 98.06 75 ALA A CA 1
ATOM 605 C C . ALA A 1 75 ? -1.090 -5.002 -0.541 1.00 98.06 75 ALA A C 1
ATOM 607 O O . ALA A 1 75 ? -0.680 -5.506 -1.583 1.00 98.06 75 ALA A O 1
ATOM 608 N N . GLY A 1 76 ? -1.005 -5.629 0.632 1.00 97.25 76 GLY A N 1
ATOM 609 C CA . GLY A 1 76 ? -0.456 -6.977 0.820 1.00 97.25 76 GLY A CA 1
ATOM 610 C C . GLY A 1 76 ? 0.527 -7.029 1.983 1.00 97.25 76 GLY A C 1
ATOM 611 O O . GLY A 1 76 ? 0.785 -6.001 2.599 1.00 97.25 76 GLY A O 1
ATOM 612 N N . ASP A 1 77 ? 1.034 -8.217 2.301 1.00 97.75 77 ASP A N 1
ATOM 613 C CA . ASP A 1 77 ? 2.090 -8.442 3.300 1.00 97.75 77 ASP A CA 1
ATOM 614 C C . ASP A 1 77 ? 1.772 -7.892 4.705 1.00 97.75 77 ASP A C 1
ATOM 616 O O . ASP A 1 77 ? 2.601 -7.292 5.386 1.00 97.75 77 ASP A O 1
ATOM 620 N N . PHE A 1 78 ? 0.534 -8.109 5.169 1.00 97.81 78 PHE A N 1
ATOM 621 C CA . PHE A 1 78 ? 0.161 -7.836 6.565 1.00 97.81 78 PHE A CA 1
ATOM 622 C C . PHE A 1 78 ? 0.606 -8.931 7.549 1.00 97.81 78 PHE A C 1
ATOM 624 O O . PHE A 1 78 ? 0.632 -8.705 8.756 1.00 97.81 78 PHE A O 1
ATOM 631 N N . THR A 1 79 ? 0.975 -10.103 7.037 1.00 98.06 79 THR A N 1
ATOM 632 C CA . THR A 1 79 ? 1.501 -11.257 7.779 1.00 98.06 79 THR A CA 1
ATOM 633 C C . THR A 1 79 ? 3.018 -11.371 7.610 1.00 98.06 79 THR A C 1
ATOM 635 O O . THR A 1 79 ? 3.568 -10.867 6.629 1.00 98.06 79 THR A O 1
ATOM 638 N N . ASN A 1 80 ? 3.701 -12.077 8.510 1.00 97.81 80 ASN A N 1
ATOM 639 C CA . ASN A 1 80 ? 5.111 -12.440 8.323 1.00 97.81 80 ASN A CA 1
ATOM 640 C C . ASN A 1 80 ? 5.248 -13.766 7.577 1.00 97.81 80 ASN A C 1
ATOM 642 O O . ASN A 1 80 ? 6.057 -13.878 6.655 1.00 97.81 80 ASN A O 1
ATOM 646 N N . TYR A 1 81 ? 4.434 -14.750 7.957 1.00 97.44 81 TYR A N 1
ATOM 647 C CA . TYR A 1 81 ? 4.506 -16.110 7.421 1.00 97.44 81 TYR A CA 1
ATOM 648 C C . TYR A 1 81 ? 3.185 -16.582 6.808 1.00 97.44 81 TYR A C 1
ATOM 650 O O . TYR A 1 81 ? 3.176 -17.550 6.049 1.00 97.44 81 TYR A O 1
ATOM 658 N N . GLY A 1 82 ? 2.084 -15.874 7.073 1.00 97.38 82 GLY A N 1
ATOM 659 C CA . GLY A 1 82 ? 0.760 -16.210 6.542 1.00 97.38 82 GLY A CA 1
ATOM 660 C C . GLY A 1 82 ? -0.011 -17.188 7.426 1.00 97.38 82 GLY A C 1
ATOM 661 O O . GLY A 1 82 ? -0.960 -17.823 6.962 1.00 97.38 82 GLY A O 1
ATOM 662 N N . ASP A 1 83 ? 0.386 -17.319 8.692 1.00 97.75 83 ASP A N 1
ATOM 663 C CA . ASP A 1 83 ? -0.272 -18.209 9.639 1.00 97.75 83 ASP A CA 1
ATOM 664 C C . ASP A 1 83 ? -1.652 -17.674 10.043 1.00 97.75 83 ASP A C 1
ATOM 666 O O . ASP A 1 83 ? -1.886 -16.468 10.149 1.00 97.75 83 ASP A O 1
ATOM 670 N N . LEU A 1 84 ? -2.580 -18.588 10.342 1.00 98.25 84 LEU A N 1
ATOM 671 C CA . LEU A 1 84 ? -3.956 -18.239 10.716 1.00 98.25 84 LEU A CA 1
ATOM 672 C C . LEU A 1 84 ? -4.019 -17.257 11.899 1.00 98.25 84 LEU A C 1
ATOM 674 O O . LEU A 1 84 ? -4.882 -16.383 11.927 1.00 98.25 84 LEU A O 1
ATOM 678 N N . ALA A 1 85 ? -3.106 -17.384 12.864 1.00 98.12 85 ALA A N 1
ATOM 679 C CA . ALA A 1 85 ? -3.036 -16.485 14.012 1.00 98.12 85 ALA A CA 1
ATOM 680 C C . ALA A 1 85 ? -2.703 -15.039 13.604 1.00 98.12 85 ALA A C 1
ATOM 682 O O . ALA A 1 85 ? -3.302 -14.110 14.140 1.00 98.12 85 ALA A O 1
ATOM 683 N N . GLU A 1 86 ? -1.811 -14.850 12.628 1.00 97.94 86 GLU A N 1
ATOM 684 C CA . GLU A 1 86 ? -1.428 -13.532 12.106 1.00 97.94 86 GLU A CA 1
ATOM 685 C C . GLU A 1 86 ? -2.601 -12.888 11.357 1.00 97.94 86 GLU A C 1
ATOM 687 O O . GLU A 1 86 ? -2.876 -11.701 11.523 1.00 97.94 86 GLU A O 1
ATOM 692 N N . VAL A 1 87 ? -3.356 -13.687 10.594 1.00 97.88 87 VAL A N 1
ATOM 693 C CA . VAL A 1 87 ? -4.577 -13.231 9.910 1.00 97.88 87 VAL A CA 1
ATOM 694 C C . VAL A 1 87 ? -5.648 -12.806 10.916 1.00 97.88 87 VAL A C 1
ATOM 696 O O . VAL A 1 87 ? -6.253 -11.746 10.759 1.00 97.88 87 VAL A O 1
ATOM 699 N N . ILE A 1 88 ? -5.873 -13.604 11.966 1.00 97.94 88 ILE A N 1
ATOM 700 C CA . ILE A 1 88 ? -6.826 -13.273 13.037 1.00 97.94 88 ILE A CA 1
ATOM 701 C C . ILE A 1 88 ? -6.399 -11.989 13.751 1.00 97.94 88 ILE A C 1
ATOM 703 O O . ILE A 1 88 ? -7.233 -11.110 13.955 1.00 97.94 88 ILE A O 1
ATOM 707 N N . LYS A 1 89 ? -5.113 -11.863 14.099 1.00 97.19 89 LYS A N 1
ATOM 708 C CA . LYS A 1 89 ? -4.552 -10.663 14.728 1.00 97.19 89 LYS A CA 1
ATOM 709 C C . LYS A 1 89 ? -4.757 -9.432 13.847 1.00 97.19 89 LYS A C 1
ATOM 711 O O . LYS A 1 89 ? -5.293 -8.440 14.325 1.00 97.19 89 LYS A O 1
ATOM 716 N N . PHE A 1 90 ? -4.406 -9.506 12.563 1.00 97.12 90 PHE A N 1
ATOM 717 C CA . PHE A 1 90 ? -4.618 -8.405 11.624 1.00 97.12 90 PHE A CA 1
ATOM 718 C C . PHE A 1 90 ? -6.093 -7.994 11.553 1.00 97.12 90 PHE A C 1
ATOM 720 O O . PHE A 1 90 ? -6.401 -6.812 11.667 1.00 97.12 90 PHE A O 1
ATOM 727 N N . ASN A 1 91 ? -7.015 -8.959 11.443 1.00 96.62 91 ASN A N 1
ATOM 728 C CA . ASN A 1 91 ? -8.448 -8.664 11.428 1.00 96.62 91 ASN A CA 1
ATOM 729 C C . ASN A 1 91 ? -8.916 -8.007 12.737 1.00 96.62 91 ASN A C 1
ATOM 731 O O . ASN A 1 91 ? -9.801 -7.167 12.719 1.00 96.62 91 ASN A O 1
ATOM 735 N N . GLN A 1 92 ? -8.354 -8.382 13.885 1.00 96.44 92 GLN A N 1
ATOM 736 C CA . GLN A 1 92 ? -8.680 -7.741 15.164 1.00 96.44 92 GLN A CA 1
ATOM 737 C C . GLN A 1 92 ? -8.129 -6.314 15.264 1.00 96.44 92 GLN A C 1
ATOM 739 O O . GLN A 1 92 ? -8.760 -5.464 15.886 1.00 96.44 92 GLN A O 1
ATOM 744 N N . GLU A 1 93 ? -6.963 -6.055 14.673 1.00 94.62 93 GLU A N 1
ATOM 745 C CA . GLU A 1 93 ? -6.313 -4.742 14.689 1.00 94.62 93 GLU A CA 1
ATOM 746 C C . GLU A 1 93 ? -6.969 -3.738 13.728 1.00 94.62 93 GLU A C 1
ATOM 748 O O . GLU A 1 93 ? -7.004 -2.550 14.049 1.00 94.62 93 GLU A O 1
ATOM 753 N N . ILE A 1 94 ? -7.501 -4.179 12.578 1.00 90.75 94 ILE A N 1
ATOM 754 C CA . ILE A 1 94 ? -8.196 -3.280 11.633 1.00 90.75 94 ILE A CA 1
ATOM 755 C C . ILE A 1 94 ? -9.655 -2.985 12.016 1.00 90.75 94 ILE A C 1
ATOM 757 O O . ILE A 1 94 ? -10.183 -1.963 11.575 1.00 90.75 94 ILE A O 1
ATOM 761 N N . GLY A 1 95 ? -10.288 -3.856 12.812 1.00 80.88 95 GLY A N 1
ATOM 762 C CA . GLY A 1 95 ? -11.714 -3.796 13.168 1.00 80.88 95 GLY A CA 1
ATOM 763 C C . GLY A 1 95 ? -12.626 -4.591 12.238 1.00 80.88 95 GLY A C 1
ATOM 764 O O . GLY A 1 95 ? -13.831 -4.257 12.219 1.00 80.88 95 GLY A O 1
#

Mean predicted aligned error: 5.28 Å